Protein AF-A0A957BYI7-F1 (afdb_monomer_lite)

Structure (mmCIF, N/CA/C/O backbone):
data_AF-A0A957BYI7-F1
#
_entry.id   AF-A0A957BYI7-F1
#
loop_
_atom_site.group_PDB
_atom_site.id
_atom_site.type_symbol
_atom_site.label_atom_id
_atom_site.label_alt_id
_atom_site.label_comp_id
_atom_site.label_asym_id
_atom_site.label_entity_id
_atom_site.label_seq_id
_atom_site.pdbx_PDB_ins_code
_atom_site.Cartn_x
_atom_site.Cartn_y
_atom_site.Cartn_z
_atom_site.occupancy
_atom_site.B_iso_or_equiv
_atom_site.auth_seq_id
_atom_site.auth_comp_id
_atom_site.auth_asym_id
_atom_site.auth_atom_id
_atom_site.pdbx_PDB_model_num
ATOM 1 N N . VAL A 1 1 ? -5.292 -10.249 -3.359 1.00 95.50 1 VAL A N 1
ATOM 2 C CA . VAL A 1 1 ? -4.975 -8.875 -2.881 1.00 95.50 1 VAL A CA 1
ATOM 3 C C . VAL A 1 1 ? -3.520 -8.804 -2.431 1.00 95.50 1 VAL A C 1
ATOM 5 O O . VAL A 1 1 ? -3.127 -9.603 -1.590 1.00 95.50 1 VAL A O 1
ATOM 8 N N . LEU A 1 2 ? -2.734 -7.878 -2.983 1.00 97.62 2 LEU A N 1
ATOM 9 C CA . LEU A 1 2 ? -1.354 -7.579 -2.583 1.00 97.62 2 LEU A CA 1
ATOM 10 C C . LEU A 1 2 ? -1.317 -6.283 -1.769 1.00 97.62 2 LEU A C 1
ATOM 12 O O . LEU A 1 2 ? -1.803 -5.252 -2.228 1.00 97.62 2 LEU A O 1
ATOM 16 N N . VAL A 1 3 ? -0.690 -6.319 -0.594 1.00 97.38 3 VAL A N 1
ATOM 17 C CA . VAL A 1 3 ? -0.378 -5.118 0.191 1.00 97.38 3 VAL A CA 1
ATOM 18 C C . VAL A 1 3 ? 1.120 -4.847 0.068 1.00 97.38 3 VAL A C 1
ATOM 20 O O . VAL A 1 3 ? 1.942 -5.622 0.554 1.00 97.38 3 VAL A O 1
ATOM 23 N N . LEU A 1 4 ? 1.480 -3.770 -0.626 1.00 97.38 4 LEU A N 1
ATOM 24 C CA . LEU A 1 4 ? 2.860 -3.427 -0.945 1.00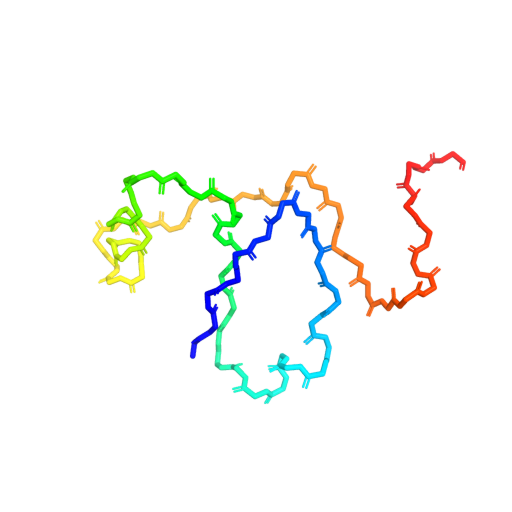 97.38 4 LEU A CA 1
ATOM 25 C C . LEU A 1 4 ? 3.432 -2.452 0.086 1.00 97.38 4 LEU A C 1
ATOM 27 O O . LEU A 1 4 ? 2.994 -1.303 0.182 1.00 97.38 4 LEU A O 1
ATOM 31 N N . TYR A 1 5 ? 4.441 -2.915 0.823 1.00 96.75 5 TYR A N 1
ATOM 32 C CA . TYR A 1 5 ? 5.199 -2.105 1.775 1.00 96.75 5 TYR A CA 1
ATOM 33 C C . TYR A 1 5 ? 6.501 -1.657 1.114 1.00 96.75 5 TYR A C 1
ATOM 35 O O . TYR A 1 5 ? 7.384 -2.468 0.830 1.00 96.75 5 TYR A O 1
ATOM 43 N N . SER A 1 6 ? 6.622 -0.361 0.843 1.00 96.38 6 SER A N 1
ATOM 44 C CA . SER A 1 6 ? 7.800 0.211 0.196 1.00 96.38 6 SER A CA 1
ATOM 45 C C . SER A 1 6 ? 7.945 1.700 0.508 1.00 96.38 6 SER A C 1
ATOM 47 O O . SER A 1 6 ? 6.972 2.429 0.640 1.00 96.38 6 SER A O 1
ATOM 49 N N . GLY A 1 7 ? 9.180 2.199 0.590 1.00 96.25 7 GLY A N 1
ATOM 50 C CA . GLY A 1 7 ? 9.437 3.641 0.746 1.00 96.25 7 GLY A CA 1
ATOM 51 C C . GLY A 1 7 ? 9.330 4.446 -0.557 1.00 96.25 7 GLY A C 1
ATOM 52 O O . GLY A 1 7 ? 9.563 5.649 -0.558 1.00 96.25 7 GLY A O 1
ATOM 53 N N . ARG A 1 8 ? 9.059 3.778 -1.684 1.00 94.12 8 ARG A N 1
ATOM 54 C CA . ARG A 1 8 ? 9.006 4.349 -3.038 1.00 94.12 8 ARG A CA 1
ATOM 55 C C . ARG A 1 8 ? 8.207 3.434 -3.975 1.00 94.12 8 ARG A C 1
ATOM 57 O O . ARG A 1 8 ? 8.051 2.254 -3.647 1.00 94.12 8 ARG A O 1
ATOM 64 N N . PRO A 1 9 ? 7.738 3.929 -5.131 1.00 94.69 9 PRO A N 1
ATOM 65 C CA . PRO A 1 9 ? 7.136 3.090 -6.154 1.00 94.69 9 PRO A CA 1
ATOM 66 C C . PRO A 1 9 ? 8.100 1.985 -6.592 1.00 94.69 9 PRO A C 1
ATOM 68 O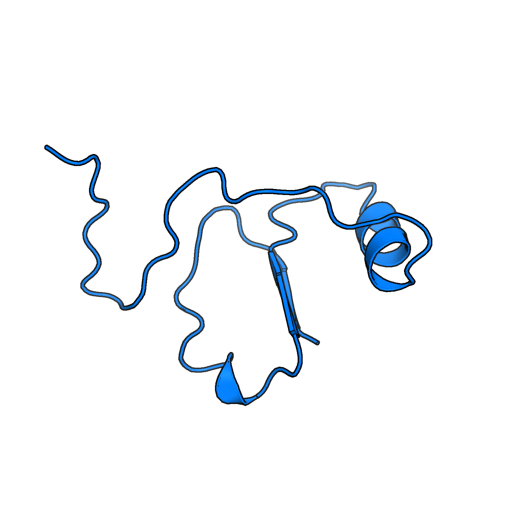 O . PRO A 1 9 ? 9.305 2.217 -6.721 1.00 94.69 9 PRO A O 1
ATOM 71 N N . LEU A 1 10 ? 7.565 0.786 -6.806 1.00 93.75 10 LEU A N 1
ATOM 72 C CA . LEU A 1 10 ? 8.305 -0.366 -7.313 1.00 93.75 10 LEU A CA 1
ATOM 73 C C . LEU A 1 10 ? 7.638 -0.862 -8.587 1.00 93.75 10 LEU A C 1
ATOM 75 O O . LEU A 1 10 ? 6.422 -0.763 -8.738 1.00 93.75 10 LEU A O 1
ATOM 79 N N . ILE A 1 11 ? 8.429 -1.429 -9.487 1.00 94.06 11 ILE A N 1
ATOM 80 C CA . ILE A 1 11 ? 7.883 -2.109 -10.656 1.00 94.06 11 ILE A CA 1
ATOM 81 C C . ILE A 1 11 ? 7.209 -3.383 -10.162 1.00 94.06 11 ILE A C 1
ATOM 83 O O . ILE A 1 11 ? 7.836 -4.208 -9.500 1.00 94.06 11 ILE A O 1
ATOM 87 N N . VAL A 1 12 ? 5.917 -3.501 -10.454 1.00 94.44 12 VAL A N 1
ATOM 88 C CA . VAL A 1 12 ? 5.068 -4.620 -10.022 1.00 94.44 12 VAL A CA 1
ATOM 89 C C . VAL A 1 12 ? 4.463 -5.376 -11.202 1.00 94.44 12 VAL A C 1
ATOM 91 O O . VAL A 1 12 ? 3.636 -6.253 -10.997 1.00 94.44 12 VAL A O 1
ATOM 94 N N . SER A 1 13 ? 4.882 -5.083 -12.436 1.00 93.50 13 SER A N 1
ATOM 95 C CA . SER A 1 13 ? 4.332 -5.681 -13.664 1.00 93.50 13 SER A CA 1
ATOM 96 C C . SER A 1 13 ? 4.452 -7.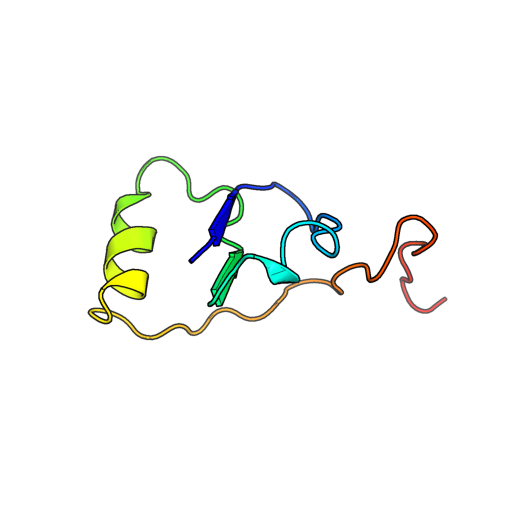209 -13.722 1.00 93.50 13 SER A C 1
ATOM 98 O O . SER A 1 13 ? 3.687 -7.868 -14.416 1.00 93.50 13 SER A O 1
ATOM 100 N N . ASN A 1 14 ? 5.387 -7.797 -12.974 1.00 94.19 14 ASN A N 1
ATOM 101 C CA . ASN A 1 14 ? 5.543 -9.245 -12.858 1.00 94.19 14 ASN A CA 1
ATOM 102 C C . ASN A 1 14 ? 4.573 -9.898 -11.858 1.00 94.19 14 ASN A C 1
ATOM 104 O O . ASN A 1 14 ? 4.303 -11.089 -11.980 1.00 94.19 14 ASN A O 1
ATOM 108 N N . ILE A 1 15 ? 4.082 -9.157 -10.861 1.00 95.25 15 ILE A N 1
ATOM 109 C CA . ILE A 1 15 ? 3.198 -9.675 -9.805 1.00 95.25 15 ILE A CA 1
ATOM 110 C C . ILE A 1 15 ? 1.751 -9.206 -9.979 1.00 95.25 15 ILE A C 1
ATOM 112 O O . ILE A 1 15 ? 0.830 -9.893 -9.545 1.00 95.25 15 ILE A O 1
ATOM 116 N N . GLU A 1 16 ? 1.539 -8.071 -10.644 1.00 95.44 16 GLU A N 1
ATOM 117 C CA . GLU A 1 16 ? 0.228 -7.481 -10.912 1.00 95.44 16 GLU A CA 1
ATOM 118 C C . GLU A 1 16 ? -0.741 -8.452 -11.605 1.00 95.44 16 GLU A C 1
ATOM 120 O O . GLU A 1 16 ? -1.853 -8.594 -11.094 1.00 95.44 16 GLU A O 1
ATOM 125 N N . PRO A 1 17 ? -0.332 -9.251 -12.616 1.00 97.31 17 PRO A N 1
ATOM 126 C CA . PRO A 1 17 ? -1.214 -10.251 -13.226 1.00 97.31 17 PRO A CA 1
ATOM 127 C C . PRO A 1 17 ? -1.708 -11.348 -12.270 1.00 97.31 17 PRO A C 1
ATOM 129 O O . PRO A 1 17 ? -2.643 -12.076 -12.595 1.00 97.31 17 PRO A O 1
ATOM 132 N N . HIS A 1 18 ? -1.076 -11.499 -11.103 1.00 97.75 18 HIS A N 1
ATOM 133 C CA . HIS A 1 18 ? -1.435 -12.481 -10.078 1.00 97.75 18 HIS A CA 1
ATOM 134 C C . HIS A 1 18 ? -2.270 -11.880 -8.935 1.00 97.75 18 HIS A C 1
ATOM 136 O O . HIS A 1 18 ? -2.547 -12.571 -7.952 1.00 97.75 18 HIS A O 1
ATOM 142 N N . CYS A 1 19 ? -2.650 -10.602 -9.027 1.00 97.88 19 CYS A N 1
ATOM 143 C CA . CYS A 1 19 ? -3.338 -9.878 -7.964 1.00 97.88 19 CYS A CA 1
ATOM 144 C C . CYS A 1 19 ? -4.723 -9.399 -8.410 1.00 97.88 19 CYS A C 1
ATOM 146 O O . CYS A 1 19 ? -4.831 -8.634 -9.358 1.00 97.88 19 CYS A O 1
ATOM 148 N N . ASP A 1 20 ? -5.773 -9.719 -7.646 1.00 98.12 20 ASP A N 1
ATOM 149 C CA . ASP A 1 20 ? -7.103 -9.112 -7.864 1.00 98.12 20 ASP A CA 1
ATOM 150 C C . ASP A 1 20 ? -7.130 -7.608 -7.533 1.00 98.12 20 ASP A C 1
ATOM 152 O O . ASP A 1 20 ? -7.963 -6.859 -8.033 1.00 98.12 20 ASP A O 1
ATOM 156 N N . ALA A 1 21 ? -6.241 -7.173 -6.635 1.00 97.25 21 ALA A N 1
ATOM 157 C CA . ALA A 1 21 ? -6.091 -5.789 -6.200 1.00 97.25 21 ALA A CA 1
ATOM 158 C C . ALA A 1 21 ? -4.699 -5.574 -5.594 1.00 97.25 21 ALA A C 1
ATOM 160 O O . ALA A 1 21 ? -4.139 -6.498 -4.991 1.00 97.25 21 ALA A O 1
ATOM 161 N N . ILE A 1 22 ? -4.177 -4.351 -5.703 1.00 97.31 22 ILE A N 1
ATOM 162 C CA . ILE A 1 22 ? -2.896 -3.925 -5.127 1.00 97.31 22 ILE A CA 1
ATOM 163 C C . ILE A 1 22 ? -3.120 -2.666 -4.287 1.00 97.31 22 ILE A C 1
ATOM 165 O O . ILE A 1 22 ? -3.727 -1.705 -4.756 1.00 97.31 22 ILE A O 1
ATOM 169 N N . VAL A 1 23 ? -2.596 -2.655 -3.062 1.00 97.62 23 VAL A N 1
ATOM 170 C CA . VAL A 1 23 ? -2.615 -1.499 -2.157 1.00 97.62 23 VAL A CA 1
ATOM 171 C C . VAL A 1 23 ? -1.185 -1.077 -1.850 1.00 97.62 23 VAL A C 1
ATOM 173 O O . VAL A 1 23 ? -0.425 -1.840 -1.260 1.00 97.62 23 VAL A O 1
ATOM 176 N N . ALA A 1 24 ? -0.817 0.150 -2.214 1.00 97.56 24 ALA A N 1
ATOM 177 C CA . ALA A 1 24 ? 0.438 0.759 -1.782 1.00 97.56 24 ALA A CA 1
ATOM 178 C C . ALA A 1 24 ? 0.280 1.303 -0.352 1.00 97.56 24 ALA A C 1
ATOM 180 O O . ALA A 1 24 ? -0.266 2.387 -0.152 1.00 97.56 24 ALA A O 1
ATOM 181 N N . ALA A 1 25 ? 0.743 0.538 0.640 1.00 97.50 25 ALA A N 1
ATOM 182 C CA . ALA A 1 25 ? 0.663 0.899 2.060 1.00 97.50 25 ALA A CA 1
ATOM 183 C C . ALA A 1 25 ? 1.868 1.725 2.545 1.00 97.50 25 ALA A C 1
ATOM 185 O O . ALA A 1 25 ? 1.871 2.234 3.664 1.00 97.50 25 ALA A O 1
ATOM 186 N N . TRP A 1 26 ? 2.885 1.880 1.695 1.00 96.44 26 TRP A N 1
ATOM 187 C CA . TRP A 1 26 ? 4.116 2.610 1.984 1.00 96.44 26 TRP A CA 1
ATOM 188 C C . TRP A 1 26 ? 4.867 2.049 3.203 1.00 96.44 26 TRP A C 1
ATOM 190 O O . TRP A 1 26 ? 5.152 0.853 3.253 1.00 96.44 26 TRP A O 1
ATOM 200 N N . LEU A 1 27 ? 5.219 2.903 4.166 1.00 96.62 27 LEU A N 1
ATOM 201 C CA . LEU A 1 27 ? 5.808 2.535 5.452 1.00 96.62 27 LEU A CA 1
ATOM 202 C C . LEU A 1 27 ? 4.851 3.000 6.566 1.00 96.62 27 LEU A C 1
ATOM 204 O O . LEU A 1 27 ? 5.044 4.091 7.102 1.00 96.62 27 LEU A O 1
ATOM 208 N N . PRO A 1 28 ? 3.802 2.219 6.893 1.00 95.56 28 PRO A N 1
ATOM 209 C CA . PRO A 1 28 ? 2.683 2.677 7.727 1.00 95.56 28 PRO A CA 1
ATOM 210 C C . PRO A 1 28 ? 3.021 2.846 9.220 1.00 95.56 28 PRO A C 1
ATOM 212 O O . PRO A 1 28 ? 2.213 3.374 9.976 1.00 95.56 28 PRO A O 1
ATOM 215 N N . GLY A 1 29 ? 4.218 2.442 9.657 1.00 96.44 29 GLY A N 1
ATOM 216 C CA . GLY A 1 29 ? 4.638 2.538 11.057 1.00 96.44 29 GLY A CA 1
ATOM 217 C C . GLY A 1 29 ? 4.039 1.440 11.942 1.00 96.44 29 GLY A C 1
ATOM 218 O O . GLY A 1 29 ? 3.720 0.355 11.456 1.00 96.44 29 GLY A O 1
ATOM 219 N N . SER A 1 30 ? 3.947 1.703 13.251 1.00 96.31 30 SER A N 1
ATOM 220 C CA . SER A 1 30 ? 3.443 0.744 14.251 1.00 96.31 30 SER A CA 1
ATOM 221 C C . SER A 1 30 ? 1.933 0.523 14.179 1.00 96.31 30 SER A C 1
ATOM 223 O O . SER A 1 30 ? 1.474 -0.573 14.476 1.00 96.31 30 SER A O 1
ATOM 225 N N . GLU A 1 31 ? 1.176 1.524 13.729 1.00 96.38 31 GLU A N 1
ATOM 226 C CA . GLU A 1 31 ? -0.294 1.505 13.674 1.00 96.38 31 GLU A CA 1
ATOM 227 C C . GLU A 1 31 ? -0.817 0.827 12.392 1.00 96.38 31 GLU A C 1
ATOM 229 O O . GLU A 1 31 ? -1.725 1.319 11.720 1.00 96.38 31 GLU A O 1
ATOM 234 N N . ALA A 1 32 ? -0.214 -0.303 12.007 1.00 94.38 32 ALA A N 1
ATOM 235 C CA . ALA A 1 32 ? -0.547 -1.012 10.769 1.00 94.38 32 ALA A CA 1
ATOM 236 C C . ALA A 1 32 ? -1.961 -1.621 10.769 1.00 94.38 32 ALA A C 1
ATOM 238 O O . ALA A 1 32 ? -2.465 -1.970 9.700 1.00 94.38 32 ALA A O 1
ATOM 239 N N . ASP A 1 33 ? -2.623 -1.687 11.925 1.00 96.19 33 ASP A N 1
ATOM 240 C CA . ASP A 1 33 ? -4.038 -2.055 12.032 1.00 96.19 33 ASP A CA 1
ATOM 241 C C . ASP A 1 33 ? -4.924 -1.146 11.165 1.00 96.19 33 ASP A C 1
ATOM 243 O O . ASP A 1 33 ? -5.873 -1.627 10.548 1.00 96.19 33 ASP A O 1
ATOM 247 N N . GLY A 1 34 ? -4.542 0.123 10.972 1.00 96.19 34 GLY A N 1
ATOM 248 C CA . GLY A 1 34 ? -5.240 1.027 10.053 1.00 96.19 34 GLY A CA 1
ATOM 249 C C . GLY A 1 34 ? -5.258 0.539 8.596 1.00 96.19 34 GLY A C 1
ATOM 250 O O . GLY A 1 34 ? -6.187 0.842 7.853 1.00 96.19 34 GLY A O 1
ATOM 251 N N . VAL A 1 35 ? -4.283 -0.272 8.164 1.00 96.75 35 VAL A N 1
ATOM 252 C CA . VAL A 1 35 ? -4.316 -0.906 6.832 1.00 96.75 35 VAL A CA 1
ATOM 253 C C . VAL A 1 35 ? -5.427 -1.958 6.767 1.00 96.75 35 VAL A C 1
ATOM 255 O O . VAL A 1 35 ? -6.119 -2.064 5.751 1.00 96.75 35 VAL A O 1
ATOM 258 N N . ALA A 1 36 ? -5.626 -2.718 7.847 1.00 95.81 36 ALA A N 1
ATOM 259 C CA . ALA A 1 36 ? -6.669 -3.733 7.927 1.00 95.81 36 ALA A CA 1
ATOM 260 C C . ALA A 1 36 ? -8.073 -3.110 7.931 1.00 95.81 36 ALA A C 1
ATOM 262 O O . ALA A 1 36 ? -8.951 -3.622 7.240 1.00 95.81 36 ALA A O 1
ATOM 263 N N . GLU A 1 37 ? -8.275 -1.991 8.633 1.00 97.62 37 GLU A N 1
ATOM 264 C CA . GLU A 1 37 ? -9.568 -1.288 8.684 1.00 97.62 37 GLU A CA 1
ATOM 265 C C . GLU A 1 37 ? -10.051 -0.860 7.289 1.00 97.62 37 GLU A C 1
ATOM 267 O O . GLU A 1 37 ? -11.211 -1.076 6.922 1.00 97.62 37 GLU A O 1
ATOM 272 N N . VAL A 1 38 ? -9.148 -0.307 6.472 1.00 97.19 38 VAL A N 1
ATOM 273 C CA . VAL A 1 38 ? -9.475 0.138 5.108 1.00 97.19 38 VAL A CA 1
ATOM 274 C C . VAL A 1 38 ? -9.709 -1.064 4.182 1.00 97.19 38 VAL A C 1
ATOM 276 O O . VAL A 1 38 ? -10.651 -1.069 3.391 1.00 97.19 38 VAL A O 1
ATOM 279 N N . LEU A 1 39 ? -8.913 -2.132 4.312 1.00 96.69 39 LEU A N 1
ATOM 280 C CA . LEU A 1 39 ? -9.109 -3.375 3.550 1.00 96.69 39 LEU A CA 1
ATOM 281 C C . LEU A 1 39 ? -10.421 -4.091 3.902 1.00 96.69 39 LEU A C 1
ATOM 283 O O . LEU A 1 39 ? -11.043 -4.691 3.026 1.00 96.69 39 LEU A O 1
ATOM 287 N N . ALA A 1 40 ? -10.843 -4.028 5.165 1.00 96.94 40 ALA A N 1
ATOM 288 C CA . ALA A 1 40 ? -12.103 -4.590 5.643 1.00 96.94 40 ALA A CA 1
ATOM 289 C C . ALA A 1 40 ? -13.325 -3.716 5.297 1.00 96.94 40 ALA A C 1
ATOM 291 O O . ALA A 1 40 ? -14.455 -4.112 5.585 1.00 96.94 40 ALA A O 1
ATOM 292 N N . GLY A 1 41 ? -13.116 -2.541 4.692 1.00 97.12 41 GLY A N 1
ATOM 293 C CA . GLY A 1 41 ? -14.183 -1.614 4.312 1.00 97.12 41 GLY A CA 1
ATOM 294 C C . GLY A 1 41 ? -14.795 -0.850 5.487 1.00 97.12 41 GLY A C 1
ATOM 295 O O . GLY A 1 41 ? -15.898 -0.324 5.360 1.00 97.12 41 GLY A O 1
ATOM 296 N N . GLN A 1 42 ? -14.108 -0.785 6.632 1.00 98.31 42 GLN A N 1
ATOM 297 C CA . GLN A 1 42 ? -14.538 0.031 7.774 1.00 98.31 42 GLN A CA 1
ATOM 298 C C . GLN A 1 42 ? -14.288 1.524 7.522 1.00 98.31 42 GLN A C 1
ATOM 300 O O . GLN A 1 42 ? -15.018 2.373 8.032 1.00 98.31 42 GLN A O 1
ATOM 305 N N . VAL A 1 43 ? -13.273 1.829 6.709 1.00 97.62 43 VAL A N 1
ATOM 306 C CA . VAL A 1 43 ? -12.909 3.173 6.254 1.00 97.62 43 VAL A CA 1
ATOM 307 C C . VAL A 1 43 ? -12.683 3.134 4.741 1.00 97.62 43 VAL A C 1
ATOM 309 O O . VAL A 1 43 ? -12.108 2.180 4.223 1.00 97.62 43 VAL A O 1
ATOM 312 N N . GLU A 1 44 ? -13.128 4.159 4.013 1.00 97.69 44 GLU A N 1
ATOM 313 C CA . GLU A 1 44 ? -12.922 4.247 2.562 1.00 97.69 44 GLU A CA 1
ATOM 314 C C . GLU A 1 44 ? -11.483 4.646 2.197 1.00 97.69 44 GLU A C 1
ATOM 316 O O . GLU A 1 44 ? -10.843 5.471 2.857 1.00 97.69 44 GLU A O 1
ATOM 321 N N . PHE A 1 45 ? -10.982 4.120 1.076 1.00 97.69 45 PHE A N 1
ATOM 322 C CA . PHE A 1 45 ? -9.728 4.588 0.489 1.00 97.69 45 PHE A CA 1
ATOM 323 C C . PHE A 1 45 ? -9.863 6.041 0.011 1.00 97.69 45 PHE A C 1
ATOM 325 O O . PHE A 1 45 ? -10.692 6.355 -0.837 1.00 97.69 45 PHE A O 1
ATOM 332 N N . SER A 1 46 ? -8.984 6.919 0.497 1.00 97.38 46 SER A N 1
ATOM 333 C CA . SER A 1 46 ? -8.907 8.329 0.070 1.00 97.38 46 SER A CA 1
ATOM 334 C C . SER A 1 46 ? -7.523 8.747 -0.444 1.00 97.38 46 SER A C 1
ATOM 336 O O . SER A 1 46 ? -7.350 9.860 -0.949 1.00 97.38 46 SER A O 1
ATOM 338 N N . GLY A 1 47 ? -6.529 7.857 -0.339 1.00 96.12 47 GLY A N 1
ATOM 339 C CA . GLY A 1 47 ? -5.152 8.118 -0.746 1.00 96.12 47 GLY A CA 1
ATOM 340 C C . GLY A 1 47 ? -5.014 8.355 -2.251 1.00 96.12 47 GLY A C 1
ATOM 341 O O . GLY A 1 47 ? -5.636 7.679 -3.068 1.00 96.12 47 GLY A O 1
ATOM 342 N N . LYS A 1 48 ? -4.149 9.301 -2.623 1.00 97.38 48 LYS A N 1
ATOM 343 C CA . LYS A 1 48 ? -3.709 9.528 -4.005 1.00 97.38 48 LYS A CA 1
ATOM 344 C C . LYS A 1 48 ? -2.200 9.375 -4.077 1.00 97.38 48 LYS A C 1
ATOM 346 O O . LYS A 1 48 ? -1.502 9.660 -3.104 1.00 97.38 48 LYS A O 1
ATOM 351 N N . LEU A 1 49 ? -1.698 8.932 -5.226 1.00 96.00 49 LEU A N 1
ATOM 352 C CA . LEU A 1 49 ? -0.262 8.790 -5.428 1.00 96.00 49 LEU A CA 1
ATOM 353 C C . LEU A 1 49 ? 0.430 10.160 -5.290 1.00 96.00 49 LEU A C 1
ATOM 355 O O . LEU A 1 49 ? 0.040 11.098 -5.986 1.00 96.00 49 LEU A O 1
ATOM 359 N N . PRO A 1 50 ? 1.458 10.293 -4.429 1.00 92.75 50 PRO A N 1
ATOM 360 C CA . PRO A 1 50 ? 2.206 11.543 -4.286 1.00 92.75 50 PRO A CA 1
ATOM 361 C C . PRO A 1 50 ? 3.226 11.751 -5.417 1.00 92.75 50 PRO A C 1
ATOM 363 O O . PRO A 1 50 ? 3.821 12.818 -5.528 1.00 92.75 50 PRO A O 1
ATOM 366 N N . GLN A 1 51 ? 3.457 10.720 -6.231 1.00 89.88 51 GLN A N 1
ATOM 367 C CA . GLN A 1 51 ? 4.421 10.695 -7.325 1.00 89.88 51 GLN A CA 1
ATOM 368 C C . GLN A 1 51 ? 3.979 9.686 -8.397 1.00 89.88 51 GLN A C 1
ATOM 370 O O . GLN A 1 51 ? 3.243 8.750 -8.065 1.00 89.88 51 GLN A O 1
ATOM 375 N N . PRO A 1 52 ? 4.421 9.839 -9.658 1.00 92.06 52 PRO A N 1
ATOM 376 C CA . PRO A 1 52 ? 4.160 8.859 -10.709 1.00 92.06 52 PRO A CA 1
ATOM 377 C C . PRO A 1 52 ? 4.637 7.452 -10.328 1.00 92.06 52 PRO A C 1
ATOM 379 O O . PRO A 1 52 ? 5.651 7.296 -9.643 1.00 92.06 52 PRO A O 1
ATOM 382 N N . TRP A 1 53 ? 3.921 6.429 -10.796 1.00 92.94 53 TRP A N 1
ATOM 383 C CA . TRP A 1 53 ? 4.325 5.032 -10.637 1.00 92.94 53 TRP A CA 1
ATOM 384 C C . TRP A 1 53 ? 5.069 4.562 -11.896 1.00 92.94 53 TRP A C 1
ATOM 386 O O . TRP A 1 53 ? 4.563 4.794 -12.992 1.00 92.94 53 TRP A O 1
ATOM 396 N N . PRO A 1 54 ? 6.253 3.937 -11.781 1.00 91.12 54 PRO A N 1
ATOM 397 C CA . PRO A 1 54 ? 7.031 3.511 -12.936 1.00 91.12 54 PRO A CA 1
ATOM 398 C C . PRO A 1 54 ? 6.354 2.346 -13.661 1.00 91.12 54 PRO A C 1
ATOM 400 O O . PRO A 1 54 ? 5.906 1.389 -13.029 1.00 91.12 54 PRO A O 1
ATOM 403 N N . GLU A 1 55 ? 6.343 2.402 -14.991 1.00 87.12 55 GLU A N 1
ATOM 404 C CA . GLU A 1 55 ? 5.834 1.318 -15.843 1.00 87.12 55 GLU A CA 1
ATOM 405 C C . GLU A 1 55 ? 6.856 0.180 -16.005 1.00 87.12 55 GLU A C 1
ATOM 407 O O . GLU A 1 55 ? 6.494 -0.995 -16.066 1.00 87.12 55 GLU A O 1
ATOM 412 N N . AS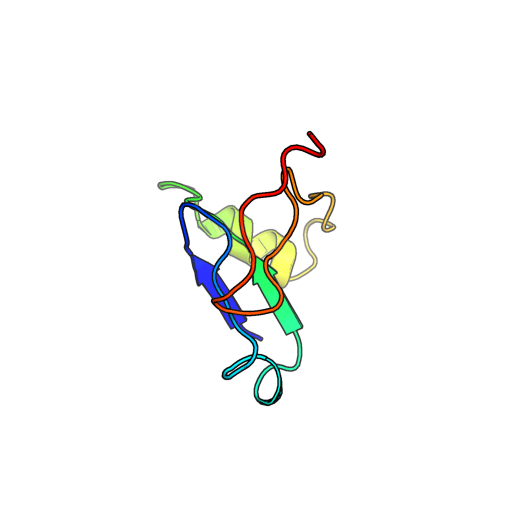N A 1 56 ? 8.146 0.520 -16.071 1.00 85.81 56 ASN A N 1
ATOM 413 C CA . ASN A 1 56 ? 9.250 -0.409 -16.318 1.00 85.81 56 ASN A CA 1
ATOM 414 C C . ASN A 1 56 ? 10.574 0.120 -15.728 1.00 85.81 56 ASN A C 1
ATOM 416 O O . ASN A 1 56 ? 10.627 1.219 -15.174 1.00 85.81 56 ASN A O 1
ATOM 420 N N . GLU A 1 57 ? 11.648 -0.669 -15.838 1.00 80.69 57 GLU A N 1
ATOM 421 C CA . GLU A 1 57 ? 12.982 -0.342 -15.297 1.00 80.69 57 GLU A CA 1
ATOM 422 C C . GLU A 1 57 ? 13.649 0.846 -15.993 1.00 80.69 57 GLU A C 1
ATOM 424 O O . GLU A 1 57 ? 14.491 1.523 -15.403 1.00 80.69 57 GLU A O 1
ATOM 429 N N . GLU A 1 58 ? 13.251 1.130 -17.230 1.00 79.12 58 GLU A N 1
ATOM 430 C CA . GLU A 1 58 ? 13.773 2.243 -18.019 1.00 79.12 58 GLU A CA 1
ATOM 431 C C . GLU A 1 58 ? 13.109 3.577 -17.662 1.00 79.12 58 GLU A C 1
ATOM 433 O O . GLU A 1 58 ? 13.570 4.627 -18.121 1.00 79.12 58 GLU A O 1
ATOM 438 N N . TRP A 1 59 ? 12.061 3.560 -16.825 1.00 71.00 59 TRP A N 1
ATOM 439 C CA . TRP A 1 59 ? 11.384 4.757 -16.344 1.00 71.00 59 TRP A CA 1
ATOM 440 C C . TRP A 1 59 ? 12.361 5.652 -15.574 1.00 71.00 59 TRP A C 1
ATOM 442 O O . TRP A 1 59 ? 12.618 5.491 -14.377 1.00 71.00 59 TRP A O 1
ATOM 452 N N . LYS A 1 60 ? 12.912 6.644 -16.273 1.00 64.19 60 LYS A N 1
ATOM 453 C CA . LYS A 1 60 ? 13.682 7.723 -15.661 1.00 64.19 60 LYS A CA 1
ATOM 454 C C . LYS A 1 60 ? 12.700 8.615 -14.922 1.00 64.19 60 LYS A C 1
ATOM 456 O O . LYS A 1 60 ? 11.681 8.991 -15.491 1.00 64.19 60 LYS A O 1
ATOM 461 N N . ILE A 1 61 ? 12.991 8.938 -13.660 1.00 62.16 61 ILE A N 1
ATOM 462 C CA . ILE A 1 61 ? 12.148 9.813 -12.838 1.00 62.16 61 ILE A CA 1
ATOM 463 C C . ILE A 1 61 ? 12.013 11.162 -13.550 1.00 62.16 61 ILE A C 1
ATOM 465 O O . ILE A 1 61 ? 12.876 12.031 -13.444 1.00 62.16 61 ILE A O 1
ATOM 469 N N . GLY A 1 62 ? 10.927 11.310 -14.301 1.00 50.31 62 GLY A N 1
ATOM 470 C CA . GLY A 1 62 ? 10.518 12.554 -14.912 1.00 50.31 62 GLY A CA 1
ATOM 471 C C . GLY A 1 62 ? 9.935 13.452 -13.834 1.00 50.31 62 GLY A C 1
ATOM 472 O O . GLY A 1 62 ? 8.722 13.507 -13.653 1.00 50.31 62 GLY A O 1
ATOM 473 N N . TYR A 1 63 ? 10.788 14.220 -13.158 1.00 50.91 63 TYR A N 1
ATOM 474 C CA . TYR A 1 63 ? 10.443 15.636 -13.073 1.00 50.91 63 TYR A CA 1
ATOM 475 C C . TYR A 1 63 ? 10.342 16.072 -14.533 1.00 50.91 63 TYR A C 1
ATOM 477 O O . TYR A 1 63 ? 11.311 15.878 -15.253 1.00 50.91 63 TYR A O 1
ATOM 485 N N . GLY A 1 64 ? 9.17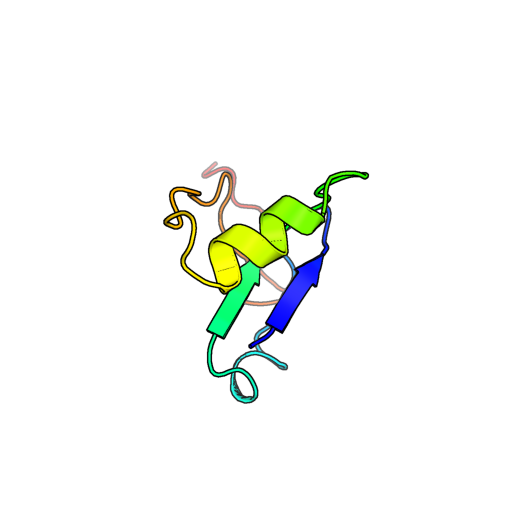5 16.504 -15.007 1.00 48.31 64 GLY A N 1
ATOM 486 C CA . GLY A 1 64 ? 8.986 16.928 -16.397 1.00 48.31 64 GLY A CA 1
ATOM 487 C C . GLY A 1 64 ? 9.827 18.161 -16.748 1.00 48.31 64 GLY A C 1
ATOM 488 O O . GLY A 1 64 ? 9.274 19.252 -16.870 1.00 48.31 64 GLY A O 1
ATOM 489 N N . LEU A 1 65 ? 11.141 17.970 -16.877 1.00 41.12 65 LEU A N 1
ATOM 490 C CA . LEU A 1 65 ? 12.182 18.878 -17.347 1.00 41.12 65 LEU A CA 1
ATOM 491 C C . LEU A 1 65 ? 13.058 18.129 -18.355 1.00 41.12 65 LEU A C 1
ATOM 493 O O . LEU A 1 65 ? 13.462 16.984 -18.045 1.00 41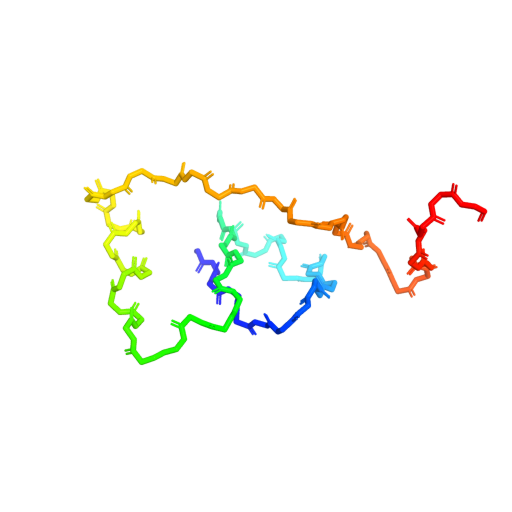.12 65 LEU A O 1
#

Radius of gyration: 13.51 Å; chains: 1; bounding box: 28×31×32 Å

pLDDT: mean 90.85, std 13.21, range [41.12, 98.31]

Foldseek 3Di:
DAEDEAQDADACVVPVVVDPDYHDCYHVPPVCVVVVCCVVVVDDDDDDDPADHDNDPPDDRDPPD

Sequence (65 aa):
VLVLYSGRPLIVSNIEPHCDAIVAAWLPGSEADGVAEVLAGQVEFSGKLPQPWPENEEWKIGYGL

Secondary structure (DSSP, 8-state):
-EEEE-SS----TTTGGG-S-EEEEE---S-THHHHHHHTTSS------SSPPPSSTT-------